Protein AF-A0A7X9F604-F1 (afdb_monomer)

pLDDT: mean 71.38, std 9.37, range [49.28, 86.75]

Secondary structure (DSSP, 8-state):
-EE-SSEE---SS--HHHHHHHHHHHHHTTT--SGGGGGS-EEHHHHHHHHHHHHH--TT--SSEEHHHHHTT-

Solvent-accessible surface area (backbone atoms only — not comparable to full-atom values): 4476 Å² total; per-residue (Å²): 85,82,51,70,62,46,80,36,65,93,61,93,71,86,52,70,66,55,56,54,49,49,52,52,46,60,67,46,48,76,71,47,69,66,88,55,53,66,73,45,67,40,44,47,69,56,52,53,48,13,52,54,44,35,74,76,58,66,80,93,62,71,70,68,31,40,56,73,56,44,61,73,35,100

Structure (mmCIF, N/CA/C/O backbone):
data_AF-A0A7X9F604-F1
#
_entry.id   AF-A0A7X9F604-F1
#
loop_
_atom_site.group_PDB
_atom_site.id
_atom_site.type_symbol
_atom_site.label_atom_id
_atom_site.label_alt_id
_atom_site.label_comp_id
_atom_site.label_asym_id
_a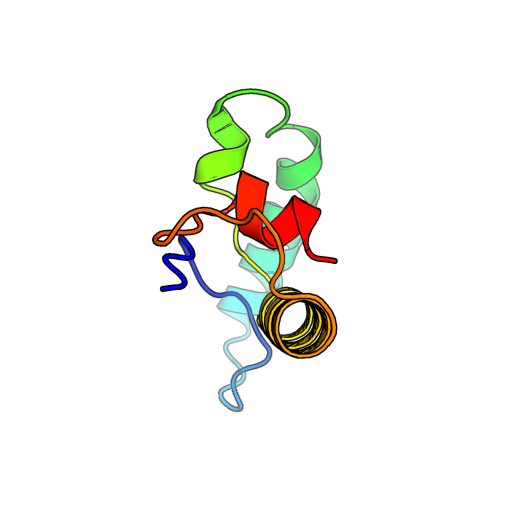tom_site.label_entity_id
_atom_site.label_seq_id
_atom_site.pdbx_PDB_ins_code
_atom_site.Cartn_x
_atom_site.Cartn_y
_atom_site.Cartn_z
_atom_site.occupancy
_atom_site.B_iso_or_equiv
_atom_site.auth_seq_id
_atom_site.auth_comp_id
_atom_site.auth_asym_id
_atom_site.auth_atom_id
_atom_site.pdbx_PDB_model_num
ATOM 1 N N . HIS A 1 1 ? 7.060 -7.263 -7.579 1.00 75.50 1 HIS A N 1
ATOM 2 C CA . HIS A 1 1 ? 7.081 -7.067 -6.113 1.00 75.50 1 HIS A CA 1
ATOM 3 C C . HIS A 1 1 ? 6.324 -5.801 -5.746 1.00 75.50 1 HIS A C 1
ATOM 5 O O . HIS A 1 1 ? 6.639 -4.741 -6.269 1.00 75.50 1 HIS A O 1
ATOM 11 N N . PHE A 1 2 ? 5.328 -5.905 -4.865 1.00 79.38 2 PHE A N 1
ATOM 12 C CA . PHE A 1 2 ? 4.528 -4.762 -4.416 1.00 79.38 2 PHE A CA 1
ATOM 13 C C . PHE A 1 2 ? 5.178 -4.122 -3.188 1.00 79.38 2 PHE A C 1
ATOM 15 O O . PHE A 1 2 ? 5.437 -4.813 -2.204 1.00 79.38 2 PHE A O 1
ATOM 22 N N . ARG A 1 3 ? 5.436 -2.811 -3.236 1.00 78.75 3 ARG A N 1
ATOM 23 C CA . ARG A 1 3 ? 5.940 -2.020 -2.101 1.00 78.75 3 ARG A CA 1
ATOM 24 C C . ARG A 1 3 ? 4.966 -0.882 -1.782 1.00 78.75 3 ARG A C 1
ATOM 26 O O . ARG A 1 3 ? 5.247 0.277 -2.109 1.00 78.75 3 ARG A O 1
ATOM 33 N N . PRO A 1 4 ? 3.790 -1.200 -1.205 1.00 75.94 4 PRO A N 1
ATOM 34 C CA . PRO A 1 4 ? 2.868 -0.174 -0.743 1.00 75.94 4 PRO A CA 1
ATOM 35 C C . PRO A 1 4 ? 3.494 0.615 0.416 1.00 75.94 4 PRO A C 1
ATOM 37 O O . PRO A 1 4 ? 4.399 0.133 1.094 1.00 75.94 4 PRO A O 1
ATOM 40 N N . SER A 1 5 ? 3.011 1.837 0.619 1.00 73.06 5 SER A N 1
ATOM 41 C CA . SER A 1 5 ? 3.343 2.677 1.770 1.00 73.06 5 SER A CA 1
ATOM 42 C C . SER A 1 5 ? 2.588 2.174 3.015 1.00 73.06 5 SER A C 1
ATOM 44 O O . SER A 1 5 ? 2.816 1.060 3.480 1.00 73.06 5 SER A O 1
ATOM 46 N N . LEU A 1 6 ? 1.658 2.959 3.557 1.00 69.56 6 LEU A N 1
ATOM 47 C CA . LEU A 1 6 ? 0.852 2.578 4.712 1.00 69.56 6 LEU A CA 1
ATOM 48 C C . LEU A 1 6 ? -0.384 1.798 4.246 1.00 69.56 6 LEU A C 1
ATOM 50 O O . LEU A 1 6 ? -1.184 2.332 3.484 1.00 69.56 6 LEU A O 1
ATOM 54 N N . LEU A 1 7 ? -0.557 0.549 4.681 1.00 70.88 7 LEU A N 1
ATOM 55 C CA . LEU A 1 7 ? -1.758 -0.234 4.373 1.00 70.88 7 LEU A CA 1
ATOM 56 C C . LEU A 1 7 ? -2.909 0.1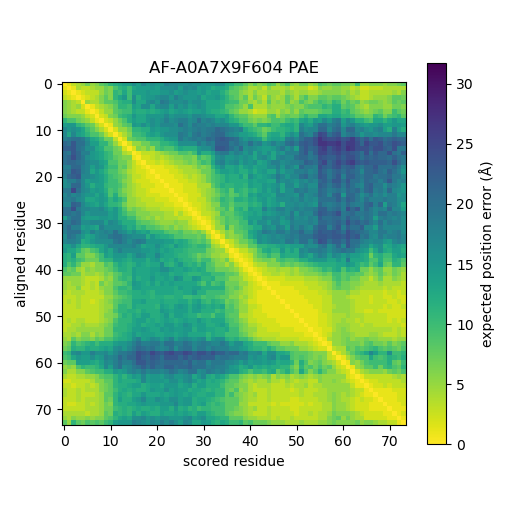73 5.294 1.00 70.88 7 LEU A C 1
ATOM 58 O O . LEU A 1 7 ? -2.841 -0.039 6.503 1.00 70.88 7 LEU A O 1
ATOM 62 N N . ASP A 1 8 ? -3.975 0.698 4.702 1.00 67.62 8 ASP A N 1
ATOM 63 C CA . ASP A 1 8 ? -5.229 1.012 5.385 1.00 67.62 8 ASP A CA 1
ATOM 64 C C . ASP A 1 8 ? -6.281 -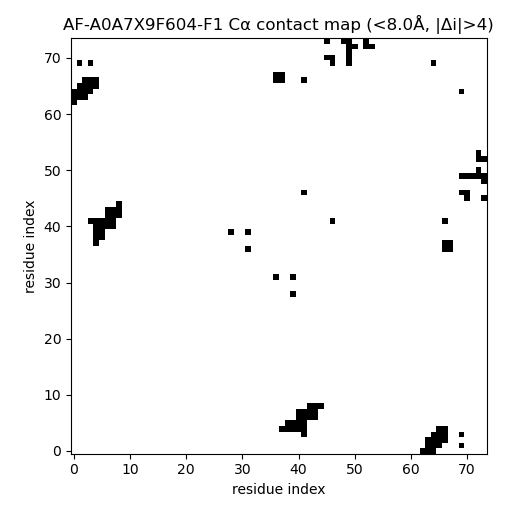0.033 5.016 1.00 67.62 8 ASP A C 1
ATOM 66 O O . ASP A 1 8 ? -6.484 -0.368 3.854 1.00 67.62 8 ASP A O 1
ATOM 70 N N . GLY A 1 9 ? -6.926 -0.634 6.000 1.00 62.53 9 GLY A N 1
ATOM 71 C CA . GLY A 1 9 ? -7.908 -1.681 5.755 1.00 62.53 9 GLY A CA 1
ATOM 72 C C . GLY A 1 9 ? -8.641 -2.012 7.034 1.00 62.53 9 GLY A C 1
ATOM 73 O O . GLY A 1 9 ? -8.094 -1.839 8.121 1.00 62.53 9 GLY A O 1
ATOM 74 N N . LYS A 1 10 ? -9.885 -2.489 6.913 1.00 56.41 10 LYS A N 1
ATOM 75 C CA . LYS A 1 10 ? -10.695 -2.893 8.067 1.00 56.41 10 LYS A CA 1
ATOM 76 C C . LYS A 1 10 ? -10.008 -4.046 8.800 1.00 56.41 10 LYS A C 1
ATOM 78 O O . LYS A 1 10 ? -10.206 -5.214 8.470 1.00 56.41 10 LYS A O 1
ATOM 83 N N . ARG A 1 11 ? -9.188 -3.717 9.796 1.00 57.34 11 ARG A N 1
ATOM 84 C CA . ARG A 1 11 ? -8.723 -4.679 10.790 1.00 57.34 11 ARG A CA 1
ATOM 85 C C . ARG A 1 11 ? -9.898 -5.037 11.697 1.00 57.34 11 ARG A C 1
ATOM 87 O O . ARG A 1 11 ? -10.801 -4.234 11.913 1.00 57.34 11 ARG A O 1
ATOM 94 N N . LYS A 1 12 ? -9.898 -6.271 12.201 1.00 49.28 12 LYS A N 1
ATOM 95 C CA . LYS A 1 12 ? -10.952 -6.813 13.075 1.00 49.28 12 LYS A CA 1
ATOM 96 C C . LYS A 1 12 ? -10.966 -6.146 14.467 1.00 49.28 12 LYS A C 1
ATOM 98 O O . LYS A 1 12 ? -11.934 -6.299 15.201 1.00 49.28 12 LYS A O 1
ATOM 103 N N . GLU A 1 13 ? -9.917 -5.393 14.809 1.00 53.91 13 GLU A N 1
ATOM 104 C CA . GLU A 1 13 ? -9.831 -4.565 16.015 1.00 53.91 13 GLU A CA 1
ATOM 105 C C . GLU A 1 13 ? -10.509 -3.204 15.801 1.00 53.91 13 GLU A C 1
ATOM 107 O O . GLU A 1 13 ? -10.046 -2.360 15.034 1.00 53.91 13 GLU A O 1
ATOM 112 N N . PHE A 1 14 ? -11.619 -2.976 16.504 1.00 50.28 14 PHE A N 1
ATOM 113 C CA . PHE A 1 14 ? -12.330 -1.700 16.510 1.00 50.28 14 PHE A CA 1
ATOM 114 C C . PHE A 1 14 ? -11.609 -0.683 17.404 1.00 50.28 14 PHE A C 1
ATOM 116 O O . PHE A 1 14 ? -11.947 -0.512 18.574 1.00 50.28 14 PHE A O 1
ATOM 123 N N . ARG A 1 15 ? -10.639 0.049 16.853 1.00 64.56 15 ARG A N 1
ATOM 124 C CA . ARG A 1 15 ? -10.095 1.244 17.510 1.00 64.56 15 ARG A CA 1
ATOM 125 C C . ARG A 1 15 ? -10.925 2.465 17.125 1.00 64.56 15 ARG A C 1
ATOM 127 O O . ARG A 1 15 ? -10.770 3.035 16.050 1.00 64.56 15 ARG A O 1
ATOM 134 N N . LEU A 1 16 ? -11.812 2.889 18.026 1.00 64.19 16 LEU A N 1
ATOM 135 C CA . LEU A 1 16 ? -12.630 4.108 17.898 1.00 64.19 16 LEU A CA 1
ATOM 136 C C . LEU A 1 16 ? -11.787 5.345 17.525 1.00 64.19 16 LEU A C 1
ATOM 138 O O . LEU A 1 16 ? -12.200 6.146 16.686 1.00 64.19 16 LEU A O 1
ATOM 142 N N . ALA A 1 17 ? -10.569 5.435 18.067 1.00 67.69 17 ALA A N 1
ATOM 143 C CA . ALA A 1 17 ? -9.590 6.467 17.734 1.00 67.69 17 ALA A CA 1
ATOM 144 C C . ALA A 1 17 ? -9.124 6.421 16.264 1.00 67.69 17 ALA A C 1
ATOM 146 O O . ALA A 1 17 ? -8.984 7.473 15.646 1.00 67.69 17 ALA A O 1
ATOM 147 N N . GLU A 1 18 ? -8.954 5.235 15.666 1.00 61.59 18 GLU A N 1
ATOM 148 C CA . GLU A 1 18 ? -8.585 5.105 14.247 1.00 61.59 18 GLU A CA 1
ATOM 149 C C . GLU A 1 18 ? -9.722 5.528 13.320 1.00 61.59 18 GLU A C 1
ATOM 151 O O . GLU A 1 18 ? -9.462 6.093 12.269 1.00 61.59 18 GLU A O 1
ATOM 156 N N . LYS A 1 19 ? -10.989 5.340 13.704 1.00 69.81 19 LYS A N 1
ATOM 157 C CA . LYS A 1 19 ? -12.126 5.802 12.889 1.00 69.81 19 LYS A CA 1
ATOM 158 C C . LYS A 1 19 ? -12.229 7.329 12.861 1.00 69.81 19 LYS A C 1
ATOM 160 O O . LYS A 1 19 ? -12.529 7.902 11.815 1.00 69.81 19 LYS A O 1
ATOM 165 N N . ILE A 1 20 ? -11.959 7.980 13.993 1.00 74.25 20 ILE A N 1
ATOM 166 C CA . ILE A 1 20 ? -11.900 9.445 14.094 1.00 74.25 20 ILE A CA 1
ATOM 167 C C . ILE A 1 20 ? -10.693 9.967 13.303 1.00 74.25 20 ILE A C 1
ATOM 169 O O . ILE A 1 20 ? -10.845 10.872 12.486 1.00 74.25 20 ILE A O 1
ATOM 173 N N . ALA A 1 21 ? -9.523 9.341 13.460 1.00 69.44 21 ALA A N 1
ATOM 174 C CA . ALA A 1 21 ? -8.323 9.688 12.703 1.00 69.44 21 ALA A CA 1
ATOM 175 C C . ALA A 1 21 ? -8.497 9.460 11.194 1.00 69.44 21 ALA A C 1
ATOM 177 O O . ALA A 1 21 ? -8.099 10.311 10.410 1.00 69.44 21 ALA A O 1
ATOM 178 N N . ALA A 1 22 ? -9.153 8.375 10.774 1.00 65.69 22 ALA A N 1
ATOM 179 C CA . ALA A 1 22 ? -9.461 8.087 9.376 1.00 65.69 22 ALA A CA 1
ATOM 180 C C . ALA A 1 22 ? -10.463 9.087 8.793 1.00 65.69 22 ALA A C 1
ATOM 182 O O . ALA A 1 22 ? -10.344 9.469 7.634 1.00 65.69 22 ALA A O 1
ATOM 183 N N . PHE A 1 23 ? -11.439 9.543 9.582 1.00 73.50 23 PHE A N 1
ATOM 184 C CA . PHE A 1 23 ? -12.364 10.590 9.156 1.00 73.50 23 PHE A CA 1
ATOM 185 C C . PHE A 1 23 ? -11.644 11.931 8.958 1.00 73.50 23 PHE A C 1
ATOM 187 O O . PHE A 1 23 ? -11.823 12.578 7.928 1.00 73.50 23 PHE A O 1
ATOM 194 N N . ILE A 1 24 ? -10.766 12.300 9.895 1.00 74.81 24 ILE A N 1
ATOM 195 C CA . ILE A 1 24 ? -9.926 13.499 9.795 1.00 74.81 24 ILE A CA 1
ATOM 196 C C . ILE A 1 24 ? -8.951 13.375 8.614 1.00 74.81 24 ILE A C 1
ATOM 198 O O . ILE A 1 24 ? -8.880 14.275 7.783 1.00 74.81 24 ILE A O 1
ATOM 202 N N . MET A 1 25 ? -8.265 12.238 8.461 1.00 67.06 25 MET A N 1
ATOM 203 C CA . MET A 1 25 ? -7.385 11.972 7.319 1.00 67.06 25 MET A CA 1
ATOM 204 C C . MET A 1 25 ? -8.148 12.008 6.003 1.00 67.06 25 MET A C 1
ATOM 206 O O . MET A 1 25 ? -7.634 12.574 5.055 1.00 67.06 25 MET A O 1
ATOM 210 N N . LYS A 1 26 ? -9.381 11.497 5.930 1.00 67.94 26 LYS A N 1
ATOM 211 C CA . LYS A 1 26 ? -10.216 11.563 4.721 1.00 67.94 26 LYS A CA 1
ATOM 212 C C . LYS A 1 26 ? -10.613 12.997 4.356 1.00 67.94 26 LYS A C 1
ATOM 214 O O . LYS A 1 26 ? -10.777 13.285 3.174 1.00 67.94 26 LYS A O 1
ATOM 219 N N . ALA A 1 27 ? -10.739 13.887 5.340 1.00 74.31 27 ALA A N 1
ATOM 220 C CA . ALA A 1 27 ? -10.942 15.318 5.113 1.00 74.31 27 ALA A CA 1
ATOM 221 C C . ALA A 1 27 ? -9.647 16.043 4.692 1.00 74.31 27 ALA A C 1
ATOM 223 O O . ALA A 1 27 ? -9.710 17.001 3.92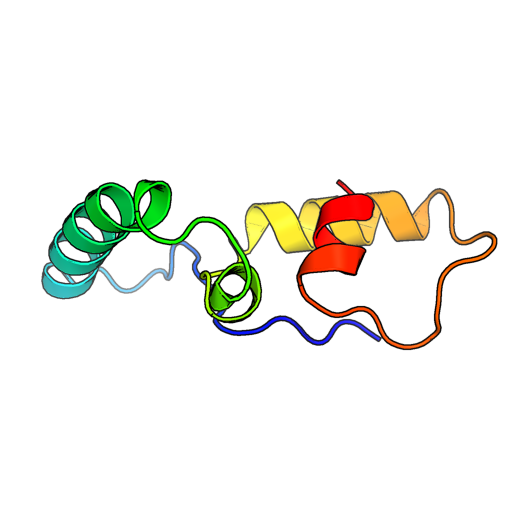7 1.00 74.31 27 ALA A O 1
ATOM 224 N N . ILE A 1 28 ? -8.478 15.561 5.131 1.00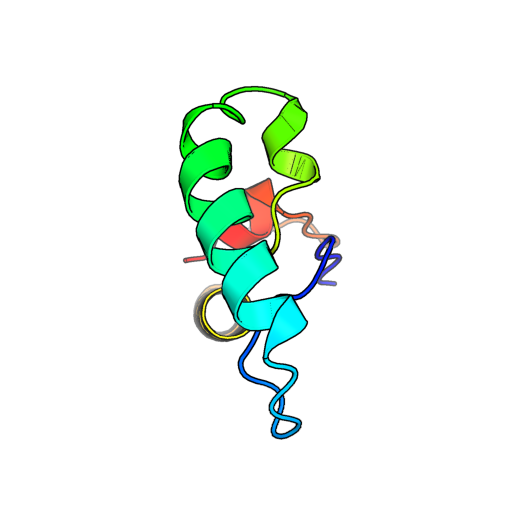 68.56 28 ILE A N 1
ATOM 225 C CA . ILE A 1 28 ? -7.155 16.102 4.763 1.00 68.56 28 ILE A CA 1
ATOM 226 C C . ILE A 1 28 ? -6.619 15.484 3.449 1.00 68.56 28 ILE A C 1
ATOM 228 O O . ILE A 1 28 ? -5.815 16.095 2.751 1.00 68.56 28 ILE A O 1
ATOM 232 N N . ASP A 1 29 ? -7.091 14.305 3.044 1.00 64.62 29 ASP A N 1
ATOM 233 C CA . ASP A 1 29 ? -6.713 13.607 1.806 1.00 64.62 29 ASP A CA 1
ATOM 234 C C . ASP A 1 29 ? -6.917 14.440 0.520 1.00 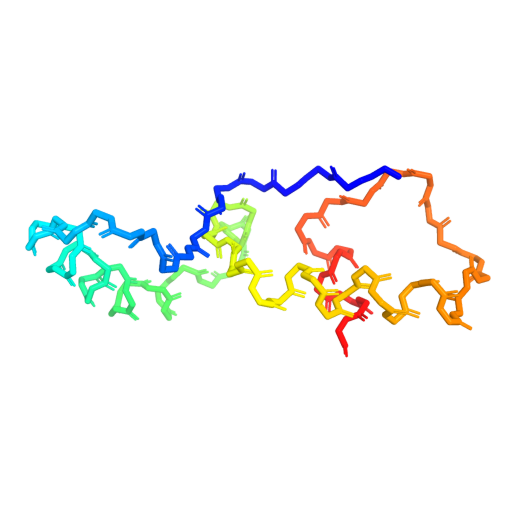64.62 29 ASP A C 1
ATOM 236 O O . ASP A 1 29 ? -6.017 14.432 -0.327 1.00 64.62 29 ASP A O 1
ATOM 240 N N . PRO A 1 30 ? -8.021 15.206 0.343 1.00 68.62 30 PRO A N 1
ATOM 241 C CA . PRO A 1 30 ? -8.155 16.115 -0.798 1.00 68.62 30 PRO A CA 1
ATOM 242 C C . PRO A 1 30 ? -7.165 17.288 -0.759 1.00 68.62 30 PRO A C 1
ATOM 244 O O . PRO A 1 30 ? -6.878 17.851 -1.810 1.00 68.62 30 PRO A O 1
ATOM 247 N N . LEU A 1 31 ? -6.610 17.631 0.409 1.00 66.56 31 LEU A N 1
ATOM 248 C CA . LEU A 1 31 ? -5.564 18.649 0.554 1.00 66.56 31 LEU A CA 1
ATOM 249 C C . LEU A 1 31 ? -4.167 18.086 0.217 1.00 66.56 31 LEU A C 1
ATOM 251 O O . LEU A 1 31 ? -3.273 18.819 -0.197 1.00 66.56 31 LEU A O 1
ATOM 255 N N . LEU A 1 32 ? -3.981 16.765 0.321 1.00 60.88 32 LEU A N 1
ATOM 256 C CA . LEU A 1 32 ? -2.749 16.029 -0.005 1.00 60.88 32 LEU A CA 1
ATOM 257 C C . LEU A 1 32 ? -2.655 15.664 -1.508 1.00 60.88 32 LEU A C 1
ATOM 259 O O . LEU A 1 32 ? -2.375 14.519 -1.906 1.00 60.88 32 LEU A O 1
ATOM 263 N N . THR A 1 33 ? -2.884 16.641 -2.388 1.00 57.88 33 THR A N 1
ATOM 264 C CA . THR A 1 33 ? -2.725 16.520 -3.850 1.00 57.88 33 THR A CA 1
ATOM 265 C C . THR A 1 33 ? -1.339 16.980 -4.314 1.00 57.88 33 THR A C 1
ATOM 267 O O . THR A 1 33 ? -0.871 18.035 -3.910 1.00 57.88 33 THR A O 1
ATOM 270 N N . GLY A 1 34 ? -0.672 16.190 -5.169 1.00 67.56 34 GLY A N 1
ATOM 271 C CA . GLY A 1 34 ? 0.681 16.473 -5.682 1.00 67.56 34 GLY A CA 1
ATOM 272 C C . GLY A 1 34 ? 1.726 15.450 -5.218 1.00 67.56 34 GLY A C 1
ATOM 273 O O . GLY A 1 34 ? 1.437 14.252 -5.149 1.00 67.56 34 GLY A O 1
ATOM 274 N N . SER A 1 35 ? 2.935 15.913 -4.885 1.00 56.25 35 SER A N 1
ATOM 275 C CA . SER A 1 35 ? 4.094 15.084 -4.494 1.00 56.25 35 SER A CA 1
ATOM 276 C C . SER A 1 35 ? 3.877 14.240 -3.228 1.00 56.25 35 SER A C 1
ATOM 278 O O . SER A 1 35 ? 4.497 13.187 -3.071 1.00 56.25 35 SER A O 1
ATOM 280 N N . SER A 1 36 ? 2.936 14.630 -2.363 1.00 56.94 36 SER A N 1
ATOM 281 C CA . SER A 1 36 ? 2.594 13.908 -1.127 1.00 56.94 36 SER A CA 1
ATOM 282 C C . SER A 1 36 ? 1.731 12.656 -1.350 1.00 56.94 36 SER A C 1
ATOM 284 O O . SER A 1 36 ? 1.446 11.932 -0.399 1.00 56.94 36 SER A O 1
ATOM 286 N N . LYS A 1 37 ? 1.359 12.327 -2.602 1.00 59.03 37 LYS A N 1
ATOM 287 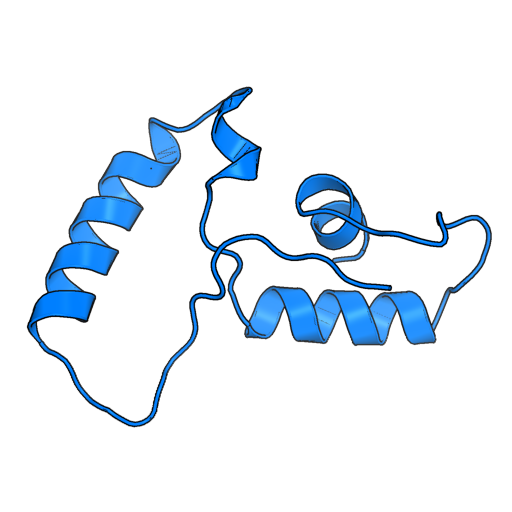C CA . LYS A 1 37 ? 0.643 11.081 -2.956 1.00 59.03 37 LYS A CA 1
ATOM 288 C C . LYS A 1 37 ? 1.330 9.809 -2.453 1.00 59.03 37 LYS A C 1
ATOM 290 O O . LYS A 1 37 ? 0.649 8.825 -2.194 1.00 59.03 37 LYS A O 1
ATOM 295 N N . ARG A 1 38 ? 2.658 9.829 -2.300 1.00 57.62 38 ARG A N 1
ATOM 296 C CA . ARG A 1 38 ? 3.459 8.686 -1.824 1.00 57.62 38 ARG A CA 1
ATOM 297 C C . ARG A 1 38 ? 3.197 8.326 -0.355 1.00 57.62 38 ARG A C 1
ATOM 299 O O . ARG A 1 38 ? 3.425 7.184 0.028 1.00 57.62 38 ARG A O 1
ATOM 306 N N . PHE A 1 39 ? 2.688 9.272 0.437 1.00 61.28 39 PHE A N 1
ATOM 307 C CA . PHE A 1 39 ? 2.353 9.080 1.852 1.00 61.28 39 PHE A CA 1
ATOM 308 C C . PHE A 1 39 ? 0.886 8.729 2.089 1.00 61.28 39 PHE A C 1
ATOM 310 O O . PHE A 1 39 ? 0.501 8.482 3.229 1.00 61.28 39 PHE A O 1
ATOM 317 N N . ARG A 1 40 ? 0.056 8.694 1.039 1.00 65.19 40 ARG A N 1
ATOM 318 C CA . ARG A 1 40 ? -1.334 8.279 1.211 1.00 65.19 40 ARG A CA 1
ATOM 319 C C . ARG A 1 40 ? -1.391 6.837 1.651 1.00 65.19 40 ARG A C 1
ATOM 321 O O . ARG A 1 40 ? -0.671 5.982 1.125 1.00 65.19 40 ARG A O 1
ATOM 328 N N . SER A 1 41 ? -2.316 6.580 2.557 1.00 65.12 41 SER A N 1
ATOM 329 C CA . SER A 1 41 ? -2.697 5.228 2.893 1.00 65.12 41 SER A CA 1
ATOM 330 C C . SER A 1 41 ? -3.209 4.507 1.645 1.00 65.12 41 SER A C 1
ATOM 332 O O . SER A 1 41 ? -3.967 5.060 0.840 1.00 65.12 41 SER A O 1
ATOM 334 N N . MET A 1 42 ? -2.759 3.274 1.449 1.00 73.69 42 MET A N 1
ATOM 335 C CA . MET A 1 42 ? -3.225 2.383 0.402 1.00 73.69 42 MET A CA 1
ATOM 336 C C . MET A 1 42 ? -4.291 1.447 0.974 1.00 73.69 42 MET A C 1
ATOM 338 O O . MET A 1 42 ? -3.951 0.582 1.784 1.00 73.69 42 MET A O 1
ATOM 342 N N . PRO A 1 43 ? -5.553 1.564 0.521 1.00 79.06 43 PRO A N 1
ATOM 343 C CA . PRO A 1 43 ? -6.595 0.624 0.888 1.00 79.06 43 PRO A CA 1
ATOM 344 C C . PRO A 1 43 ? -6.215 -0.810 0.499 1.00 79.06 43 PRO A C 1
ATOM 346 O O . PRO A 1 43 ? -5.865 -1.055 -0.659 1.00 79.06 43 PRO A O 1
ATOM 349 N N . VAL A 1 44 ? -6.334 -1.765 1.424 1.00 79.19 44 VAL A N 1
ATOM 350 C CA . VAL A 1 44 ? -6.045 -3.192 1.175 1.00 79.19 44 VAL A CA 1
ATOM 351 C C . VAL A 1 44 ? -6.892 -3.731 0.018 1.00 79.19 44 VAL A C 1
ATOM 353 O O . VAL A 1 44 ? -6.386 -4.467 -0.824 1.00 79.19 44 VAL A O 1
ATOM 356 N N . GLU A 1 45 ? -8.151 -3.300 -0.090 1.00 78.62 45 GLU A N 1
ATOM 357 C CA . GLU A 1 45 ? -9.043 -3.664 -1.202 1.00 78.62 45 GLU A CA 1
ATOM 358 C C . GLU A 1 45 ? -8.493 -3.211 -2.563 1.00 78.62 45 GLU A C 1
ATOM 360 O O . GLU A 1 45 ? -8.550 -3.951 -3.546 1.00 78.62 45 GLU A O 1
ATOM 365 N N . LYS A 1 46 ? -7.914 -2.003 -2.620 1.00 82.25 46 LYS A N 1
ATOM 366 C CA . LYS A 1 46 ? -7.308 -1.468 -3.844 1.00 82.25 46 LYS A CA 1
ATOM 367 C C . LYS A 1 46 ? -6.044 -2.235 -4.212 1.00 82.25 46 LYS A C 1
ATOM 369 O O . LYS A 1 46 ? -5.866 -2.583 -5.375 1.00 82.25 46 LYS A O 1
ATOM 374 N N . LEU A 1 47 ? -5.196 -2.543 -3.232 1.00 85.00 47 LEU A N 1
ATOM 375 C CA . LEU A 1 47 ? -4.017 -3.369 -3.471 1.00 85.00 47 LEU A CA 1
ATOM 376 C C . LEU A 1 47 ? -4.412 -4.757 -3.996 1.00 85.00 47 LEU A C 1
ATOM 378 O O . LEU A 1 47 ? -3.883 -5.187 -5.015 1.00 85.00 47 LEU A O 1
ATOM 382 N N . ALA A 1 48 ? -5.378 -5.425 -3.361 1.00 84.25 48 ALA A N 1
ATOM 383 C CA . ALA A 1 48 ? -5.841 -6.747 -3.781 1.00 84.25 48 ALA A CA 1
ATOM 384 C C . ALA A 1 48 ? -6.368 -6.739 -5.225 1.00 84.25 48 ALA A C 1
ATOM 386 O O . ALA A 1 48 ? -6.006 -7.596 -6.030 1.00 84.25 48 ALA A O 1
ATOM 387 N N . ARG A 1 49 ? -7.167 -5.728 -5.588 1.00 84.12 49 ARG A N 1
ATOM 388 C CA . ARG A 1 49 ? -7.668 -5.565 -6.958 1.00 84.12 49 ARG A CA 1
ATOM 389 C C . ARG A 1 49 ? -6.541 -5.324 -7.965 1.00 84.12 49 ARG A C 1
ATOM 391 O O . ARG A 1 49 ? -6.533 -5.957 -9.018 1.00 84.12 49 ARG A O 1
ATOM 398 N N . ALA A 1 50 ? -5.571 -4.477 -7.624 1.00 85.12 50 ALA A N 1
ATOM 399 C CA . ALA A 1 50 ? -4.392 -4.230 -8.452 1.00 85.12 50 ALA A CA 1
ATOM 400 C C . ALA A 1 50 ? -3.556 -5.506 -8.662 1.00 85.12 50 ALA A C 1
ATOM 402 O O . ALA A 1 50 ? -3.114 -5.774 -9.777 1.00 85.12 50 ALA A O 1
ATOM 403 N N . MET A 1 51 ? -3.386 -6.328 -7.620 1.00 84.81 51 MET A N 1
ATOM 404 C CA . MET A 1 51 ? -2.689 -7.617 -7.708 1.00 84.81 51 MET A CA 1
ATOM 405 C C . MET A 1 51 ? -3.405 -8.593 -8.651 1.00 84.81 51 MET A C 1
ATOM 407 O O . MET A 1 51 ? -2.759 -9.216 -9.492 1.00 84.81 51 MET A O 1
ATOM 411 N N . VAL A 1 52 ? -4.735 -8.696 -8.555 1.00 86.75 52 VAL A N 1
ATOM 412 C CA . VAL A 1 52 ? -5.543 -9.562 -9.431 1.00 86.75 52 VAL A CA 1
ATOM 413 C C . VAL A 1 52 ? -5.482 -9.097 -10.885 1.00 86.75 52 VAL A C 1
ATOM 415 O O . VAL A 1 52 ? -5.317 -9.918 -11.785 1.00 86.75 52 VAL A O 1
ATOM 418 N N . ASN A 1 53 ? -5.588 -7.792 -11.133 1.00 85.25 53 ASN A N 1
ATOM 419 C CA . ASN A 1 53 ? -5.481 -7.236 -12.481 1.00 85.25 53 ASN A CA 1
ATOM 420 C C . ASN A 1 53 ? -4.092 -7.467 -13.085 1.00 85.25 53 ASN A C 1
ATOM 422 O O . ASN A 1 53 ? -3.995 -7.891 -14.235 1.00 85.25 53 ASN A O 1
ATOM 426 N N . LEU A 1 54 ? -3.024 -7.262 -12.305 1.00 83.94 54 LEU A N 1
ATOM 427 C CA . LEU A 1 54 ? -1.660 -7.542 -12.754 1.00 83.94 54 LEU A CA 1
ATOM 428 C C . LEU A 1 54 ? -1.469 -9.029 -13.074 1.00 83.94 54 LEU A C 1
ATOM 430 O O . LEU A 1 54 ? -0.838 -9.366 -14.069 1.00 83.94 54 LEU A O 1
ATOM 434 N N . SER A 1 55 ? -2.063 -9.920 -12.277 1.00 81.81 55 SER A N 1
ATOM 435 C CA . SER A 1 55 ? -2.035 -11.362 -12.542 1.00 81.81 55 SER A CA 1
ATOM 436 C C . SER A 1 55 ? -2.724 -11.744 -13.855 1.00 81.81 55 SER A C 1
ATOM 438 O O . SER A 1 55 ? -2.384 -12.775 -14.428 1.00 81.81 55 SER A O 1
ATOM 440 N N . LYS A 1 56 ? -3.698 -10.954 -14.322 1.00 83.50 56 LYS A N 1
ATOM 441 C CA . LYS A 1 56 ? -4.400 -11.185 -15.594 1.00 83.50 56 LYS A CA 1
ATOM 442 C C . LYS A 1 56 ? -3.675 -10.573 -16.792 1.00 83.50 56 LYS A C 1
ATOM 444 O O . LYS A 1 56 ? -3.837 -11.073 -17.899 1.00 83.50 56 LYS A O 1
ATOM 449 N N . ASN A 1 57 ? -2.905 -9.502 -16.591 1.00 76.19 57 ASN A N 1
ATOM 450 C CA . ASN A 1 57 ? -2.144 -8.844 -17.652 1.00 76.19 57 ASN A CA 1
ATOM 451 C C . ASN A 1 57 ? -0.748 -8.405 -17.156 1.00 76.19 57 ASN A C 1
ATOM 453 O O . ASN A 1 57 ? -0.563 -7.249 -16.762 1.00 76.19 57 ASN A O 1
ATOM 457 N N . PRO A 1 58 ? 0.234 -9.326 -17.151 1.00 70.44 58 PRO A N 1
ATOM 458 C CA . PRO A 1 58 ? 1.570 -9.069 -16.611 1.00 70.44 58 PRO A CA 1
ATOM 459 C C . PRO A 1 58 ? 2.513 -8.324 -17.576 1.00 70.44 58 PRO A C 1
ATOM 461 O O . PRO A 1 58 ? 3.653 -8.041 -17.209 1.00 70.44 58 PRO A O 1
ATOM 464 N N . ALA A 1 59 ? 2.093 -8.026 -18.811 1.00 61.47 59 ALA A N 1
ATOM 465 C CA . ALA A 1 59 ? 2.994 -7.546 -19.858 1.00 61.47 59 ALA A CA 1
ATOM 466 C C . ALA A 1 59 ? 3.528 -6.122 -19.586 1.00 61.47 59 ALA A C 1
ATOM 468 O O . ALA A 1 59 ? 2.760 -5.181 -19.393 1.00 61.47 59 ALA A O 1
ATOM 469 N N . GLY A 1 60 ? 4.859 -5.963 -19.611 1.00 64.75 60 GLY A N 1
ATOM 470 C CA . GLY A 1 60 ? 5.543 -4.660 -19.651 1.00 64.75 60 GLY A CA 1
ATOM 471 C C . GLY A 1 60 ? 5.612 -3.877 -18.335 1.00 64.75 60 GLY A C 1
ATOM 472 O O . GLY A 1 60 ? 5.919 -2.688 -18.361 1.00 64.75 60 GLY A O 1
ATOM 473 N N . ARG A 1 61 ? 5.315 -4.504 -17.192 1.00 67.12 61 ARG A N 1
ATOM 474 C CA . ARG A 1 61 ? 5.320 -3.841 -15.877 1.00 67.12 61 ARG A CA 1
ATOM 475 C C . ARG A 1 61 ? 6.660 -4.027 -15.164 1.00 67.12 61 ARG A C 1
ATOM 477 O O . ARG A 1 61 ? 7.269 -5.093 -15.242 1.00 67.12 61 ARG A O 1
ATOM 484 N N . GLU A 1 62 ? 7.100 -2.996 -14.447 1.00 69.94 62 GLU A N 1
ATOM 485 C CA . GLU A 1 62 ? 8.340 -3.036 -13.671 1.00 69.94 62 GLU A CA 1
ATOM 486 C C . GLU A 1 62 ? 8.318 -4.136 -12.600 1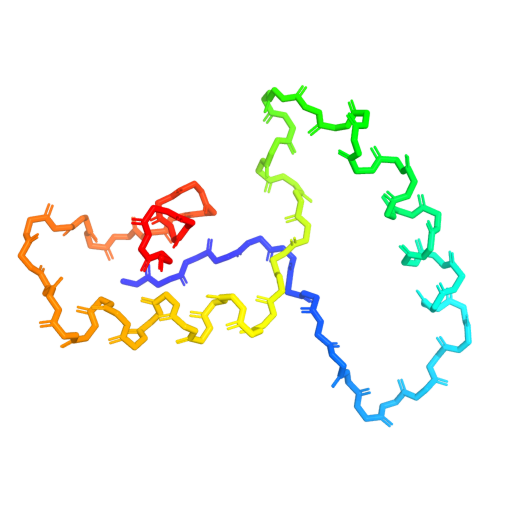.00 69.94 62 GLU A C 1
ATOM 488 O O . GLU A 1 62 ? 7.282 -4.488 -12.027 1.00 69.94 62 GLU A O 1
ATOM 493 N N . HIS A 1 63 ? 9.501 -4.673 -12.296 1.00 72.31 63 HIS A N 1
ATOM 494 C CA . HIS A 1 63 ? 9.657 -5.729 -11.297 1.00 72.31 63 HIS A CA 1
ATOM 495 C C . HIS A 1 63 ? 9.296 -5.236 -9.881 1.00 72.31 63 HIS A C 1
ATOM 497 O O . HIS A 1 63 ? 8.939 -6.042 -9.018 1.00 72.31 63 HIS A O 1
ATOM 503 N N . ILE A 1 64 ? 9.349 -3.926 -9.612 1.00 79.88 64 ILE A N 1
ATOM 504 C CA . ILE A 1 64 ? 9.048 -3.316 -8.311 1.00 79.88 64 ILE A CA 1
ATOM 505 C C . ILE A 1 64 ? 7.998 -2.223 -8.515 1.00 79.88 64 ILE A C 1
ATOM 507 O O . ILE A 1 64 ? 8.287 -1.239 -9.170 1.00 79.88 64 ILE A O 1
ATOM 511 N N . LEU A 1 65 ? 6.811 -2.391 -7.926 1.00 81.06 65 LEU A N 1
ATOM 512 C CA . LEU A 1 65 ? 5.689 -1.459 -8.061 1.00 81.06 65 LEU A CA 1
ATOM 513 C C . LEU A 1 65 ? 5.478 -0.695 -6.747 1.00 81.06 65 LEU A C 1
ATOM 515 O O . LEU A 1 65 ? 5.170 -1.303 -5.712 1.00 81.06 65 LEU A O 1
ATOM 519 N N . HIS A 1 66 ? 5.604 0.630 -6.789 1.00 80.12 66 HIS A N 1
ATOM 520 C CA . HIS A 1 66 ? 5.279 1.549 -5.692 1.00 80.12 66 HIS A CA 1
ATOM 521 C C . HIS A 1 66 ? 3.851 2.114 -5.821 1.00 80.12 66 HIS A C 1
ATOM 523 O O . HIS A 1 66 ? 3.177 1.899 -6.825 1.00 80.12 66 HIS A O 1
ATOM 529 N N . TYR A 1 67 ? 3.365 2.872 -4.822 1.00 77.50 67 TYR A N 1
ATOM 530 C CA . TYR A 1 67 ? 1.992 3.426 -4.781 1.00 77.50 67 TYR A CA 1
ATOM 531 C C . TYR A 1 67 ? 1.430 3.916 -6.137 1.00 77.50 67 TYR A C 1
ATOM 533 O O . TYR A 1 67 ? 0.332 3.481 -6.494 1.00 77.50 67 TYR A O 1
ATOM 541 N N . PRO A 1 68 ? 2.115 4.789 -6.912 1.00 77.25 68 PRO A N 1
ATOM 542 C CA . PRO A 1 68 ? 1.571 5.275 -8.184 1.00 77.25 68 PRO A CA 1
ATOM 543 C C . PRO A 1 68 ? 1.412 4.173 -9.242 1.00 77.25 68 PRO A C 1
ATOM 545 O O . PRO A 1 68 ? 0.431 4.173 -9.980 1.00 77.25 68 PRO A O 1
ATOM 548 N N . GLU A 1 69 ? 2.331 3.214 -9.287 1.00 79.62 69 GLU A N 1
ATOM 549 C CA . GLU A 1 69 ? 2.322 2.121 -10.261 1.00 79.62 69 GLU A CA 1
ATOM 550 C C . GLU A 1 69 ? 1.277 1.061 -9.902 1.00 79.62 69 GLU A C 1
ATOM 552 O O . GLU A 1 69 ? 0.561 0.570 -10.771 1.00 79.62 69 GLU A O 1
ATOM 557 N N . ILE A 1 70 ? 1.110 0.774 -8.605 1.00 82.44 70 ILE A N 1
ATOM 558 C CA . ILE A 1 70 ? 0.036 -0.093 -8.100 1.00 82.44 70 ILE A CA 1
ATOM 559 C C . ILE A 1 70 ? -1.331 0.518 -8.436 1.00 82.44 70 ILE A C 1
ATOM 561 O O . ILE A 1 70 ? -2.233 -0.186 -8.880 1.00 82.44 70 ILE A O 1
ATOM 565 N N . MET A 1 71 ? -1.483 1.836 -8.280 1.00 79.25 71 MET A N 1
ATOM 566 C CA . MET A 1 71 ? -2.717 2.542 -8.648 1.00 79.25 71 MET A CA 1
ATOM 567 C C . MET A 1 71 ? -2.976 2.540 -10.158 1.00 79.25 71 MET A C 1
ATOM 569 O O . MET A 1 71 ? -4.131 2.551 -10.563 1.00 79.25 71 MET A O 1
ATOM 573 N N . SER A 1 72 ? -1.935 2.471 -10.988 1.00 81.00 72 SER A N 1
ATOM 574 C CA . SER A 1 72 ? -2.059 2.277 -12.440 1.00 81.00 72 SER A CA 1
ATOM 575 C C . SER A 1 72 ? -2.469 0.841 -12.829 1.00 81.00 72 SER A C 1
ATOM 577 O O . SER A 1 72 ? -2.744 0.566 -13.998 1.00 81.00 72 SER A O 1
ATOM 579 N N . CYS A 1 73 ? -2.501 -0.098 -11.876 1.00 76.12 73 CYS A N 1
ATOM 580 C CA . CYS A 1 73 ? -2.960 -1.476 -12.084 1.00 76.12 73 CYS A CA 1
ATOM 581 C C . CYS A 1 73 ? -4.431 -1.706 -11.692 1.00 76.12 73 CYS A C 1
ATOM 583 O O . CYS A 1 73 ? -4.941 -2.806 -11.905 1.00 76.12 73 CYS A O 1
ATOM 585 N N . LEU A 1 7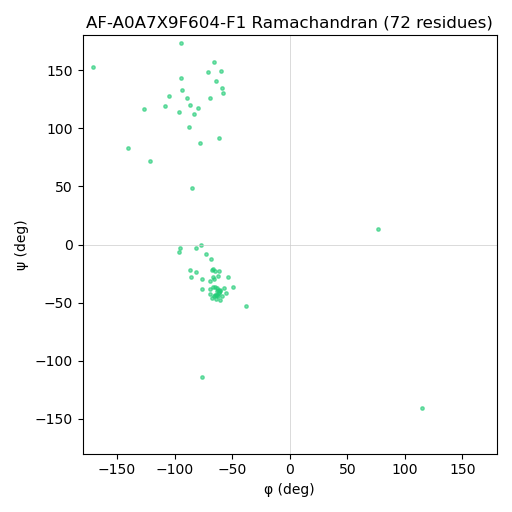4 ? -5.101 -0.717 -11.097 1.00 76.69 74 LEU A N 1
ATOM 586 C CA . LEU A 1 74 ? -6.535 -0.767 -10.784 1.00 76.69 74 LEU A CA 1
ATOM 587 C C . LEU A 1 74 ? -7.401 -0.616 -12.034 1.00 76.69 74 LEU A C 1
ATOM 589 O O . LEU A 1 74 ? -8.413 -1.356 -12.098 1.00 76.69 74 LEU A O 1
#

Mean predicted aligned error: 10.54 Å

Radius of gyration: 13.91 Å; Cα contacts (8 Å, |Δi|>4): 62; chains: 1; bounding box: 22×30×38 Å

Nearest PDB structures (foldseek):
  4y0b-assembly1_A  TM=3.028E-01  e=9.511E+00  Arabidopsis thaliana

Foldseek 3Di:
DEDEAAADEDDPDDDVVVVVVVVVVVVCVVVCPDPNLQNDHDYPVLLVQLVVQCVVPVPPQDPYDYRVRSNVSD

Sequence (74 aa):
HFRPSLLDGKRKEFRLAEKIAAFIMKAIDPLLTGSSKRFRSMPVEKLARAMVNLSKNPAGREHILHYPEIMSCL